Protein AF-A0A8J5JVK9-F1 (afdb_monomer_lite)

Radius of gyration: 29.45 Å; chains: 1; bounding box: 104×27×63 Å

Secondary structure (DSSP, 8-state):
-------------SS-TT-EEEEE-TTSEEEEEEEEETTEEEEEEEEHHHHTTHHHHHHHHHHHHHHHHHHHHHHHHHHHHHHHHTTS------PPPP-----

Foldseek 3Di:
DDDDPPDPPPPPDCDDQADWDWDADPPQWIWTWGDLDPPDIDTDIDGNVVCVPVVVVVVVVVVVSVVVVVVVCVVVVVVVVVVVVVVPPDDDDPDDDDDDDDD

pLDDT: mean 78.86, std 20.1, range [39.19, 98.0]

Structure (mmCIF, N/CA/C/O backbone):
data_AF-A0A8J5JVK9-F1
#
_entry.id   AF-A0A8J5JVK9-F1
#
loop_
_atom_site.group_PDB
_atom_site.id
_atom_site.type_symbol
_atom_site.label_atom_id
_atom_site.label_alt_id
_atom_site.label_comp_id
_atom_site.label_asym_id
_atom_site.label_entity_id
_atom_site.label_seq_id
_atom_site.pdbx_PDB_ins_code
_atom_site.Cartn_x
_atom_site.Cartn_y
_atom_site.Cartn_z
_atom_site.occupancy
_atom_site.B_iso_or_equiv
_atom_site.auth_seq_id
_atom_site.auth_comp_id
_atom_site.auth_asym_id
_atom_site.auth_atom_id
_atom_site.pdbx_PDB_model_num
ATOM 1 N N . MET A 1 1 ? 32.422 8.139 40.092 1.00 39.19 1 MET A N 1
ATOM 2 C CA . MET A 1 1 ? 32.386 7.292 38.885 1.00 39.19 1 MET A CA 1
ATOM 3 C C . MET A 1 1 ? 30.936 7.029 38.532 1.00 39.19 1 MET A C 1
ATOM 5 O O . MET A 1 1 ? 30.195 6.561 39.384 1.00 39.19 1 MET A O 1
ATOM 9 N N . LEU A 1 2 ? 30.549 7.394 37.313 1.00 47.12 2 LEU A N 1
ATOM 10 C CA . LEU A 1 2 ? 29.292 7.013 36.673 1.00 47.12 2 LEU A CA 1
ATOM 11 C C . LEU A 1 2 ? 29.330 5.525 36.296 1.00 47.12 2 LEU A C 1
ATOM 13 O O . LEU A 1 2 ? 30.335 5.080 35.748 1.00 47.12 2 LEU A O 1
ATOM 17 N N . SER A 1 3 ? 28.254 4.786 36.573 1.00 44.44 3 SER A N 1
ATOM 18 C CA . SER A 1 3 ? 27.719 3.650 35.789 1.00 44.44 3 SER A CA 1
ATOM 19 C C . SER A 1 3 ? 26.725 2.874 36.666 1.00 44.44 3 SER A C 1
ATOM 21 O O . SER A 1 3 ? 27.038 2.537 37.796 1.00 44.44 3 SER A O 1
ATOM 23 N N . ASN A 1 4 ? 25.494 2.554 36.288 1.00 42.12 4 ASN A N 1
ATOM 24 C CA . ASN A 1 4 ? 24.705 2.815 35.098 1.00 42.12 4 ASN A CA 1
ATOM 25 C C . ASN A 1 4 ? 23.246 2.831 35.573 1.00 42.12 4 ASN A C 1
ATOM 27 O O . ASN A 1 4 ? 22.738 1.805 36.025 1.00 42.12 4 ASN A O 1
ATOM 31 N N . PHE A 1 5 ? 22.566 3.971 35.451 1.00 49.88 5 PHE A N 1
ATOM 32 C CA . PHE A 1 5 ? 21.111 3.965 35.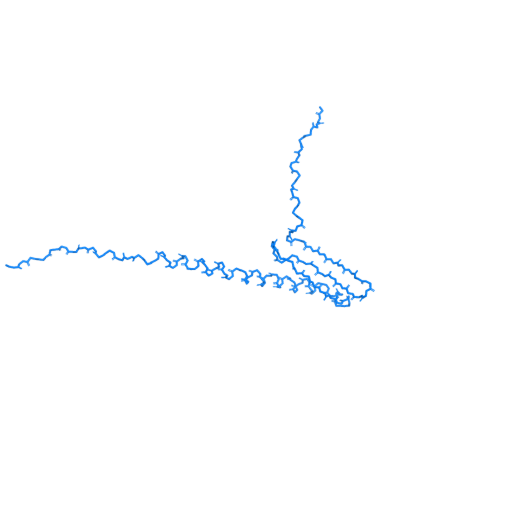354 1.00 49.88 5 PHE A CA 1
A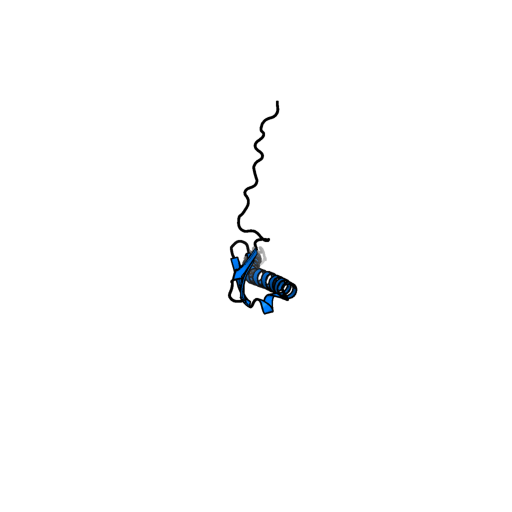TOM 33 C C . PHE A 1 5 ? 20.792 3.267 34.035 1.00 49.88 5 PHE A C 1
ATOM 35 O O . PHE A 1 5 ? 20.963 3.849 32.964 1.00 49.88 5 PHE A O 1
ATOM 42 N N . ARG A 1 6 ? 20.422 1.986 34.105 1.00 54.62 6 ARG A N 1
ATOM 43 C CA . ARG A 1 6 ? 19.879 1.268 32.957 1.00 54.62 6 ARG A CA 1
ATOM 44 C C . ARG A 1 6 ? 18.550 1.952 32.647 1.00 54.62 6 ARG A C 1
ATOM 46 O O . ARG A 1 6 ? 17.577 1.785 33.370 1.00 54.62 6 ARG A O 1
ATOM 53 N N . LYS A 1 7 ? 18.587 2.838 31.656 1.00 46.09 7 LYS A N 1
ATOM 54 C CA . LYS A 1 7 ? 17.418 3.443 31.027 1.00 46.09 7 LYS A CA 1
ATOM 55 C C . LYS A 1 7 ? 16.510 2.278 30.630 1.00 46.09 7 LYS A C 1
ATOM 57 O O . LYS A 1 7 ? 17.015 1.312 30.061 1.00 46.09 7 LYS A O 1
ATOM 62 N N . ASP A 1 8 ? 15.228 2.334 30.967 1.00 51.91 8 ASP A N 1
ATOM 63 C CA . ASP A 1 8 ? 14.243 1.423 30.391 1.00 51.91 8 ASP A CA 1
ATOM 64 C C . ASP A 1 8 ? 14.285 1.623 28.867 1.00 51.91 8 ASP A C 1
ATOM 66 O O . ASP A 1 8 ? 13.754 2.596 28.330 1.00 51.91 8 ASP A O 1
ATOM 70 N N . GLU A 1 9 ? 15.043 0.766 28.181 1.00 52.47 9 GLU A N 1
ATOM 71 C CA . GLU A 1 9 ? 15.151 0.712 26.726 1.00 52.47 9 GLU A CA 1
ATOM 72 C C . GLU A 1 9 ? 13.751 0.356 26.213 1.00 52.47 9 GLU A C 1
ATOM 74 O O . GLU A 1 9 ? 13.292 -0.778 26.359 1.00 52.47 9 GLU A O 1
ATOM 79 N N . GLY A 1 10 ? 13.033 1.367 25.717 1.00 59.34 10 GLY A N 1
ATOM 80 C CA . GLY A 1 10 ? 11.647 1.256 25.281 1.00 59.34 10 GLY A CA 1
ATOM 81 C C . GLY A 1 10 ? 11.452 0.055 24.363 1.00 59.34 10 GLY A C 1
ATOM 82 O O . GLY A 1 10 ? 12.151 -0.095 23.364 1.00 59.34 10 GLY A O 1
ATOM 83 N N . MET A 1 11 ? 10.507 -0.810 24.721 1.00 61.22 11 MET A N 1
ATOM 84 C CA . MET A 1 11 ? 10.171 -2.004 23.958 1.00 61.22 11 MET A CA 1
ATOM 85 C C . MET A 1 11 ? 9.809 -1.613 22.519 1.00 61.22 11 MET A C 1
ATOM 87 O O . MET A 1 11 ? 8.732 -1.075 22.269 1.00 61.22 11 MET A O 1
ATOM 91 N N . GLN A 1 12 ? 10.727 -1.857 21.580 1.00 70.12 12 GLN A N 1
ATOM 92 C CA . GLN A 1 12 ? 10.475 -1.674 20.155 1.00 70.12 12 GLN A CA 1
ATOM 93 C C . GLN A 1 12 ? 9.348 -2.626 19.757 1.00 70.12 12 GLN A C 1
ATOM 95 O O . GLN A 1 12 ? 9.486 -3.846 19.863 1.00 70.12 12 GLN A O 1
ATOM 100 N N . VAL A 1 13 ? 8.211 -2.070 19.346 1.00 82.56 13 VAL A N 1
ATOM 101 C CA . VAL A 1 13 ? 7.105 -2.866 18.818 1.00 82.56 13 VAL A CA 1
ATOM 102 C C . VAL A 1 13 ? 7.482 -3.242 17.381 1.00 82.56 13 VAL A C 1
ATOM 104 O O . VAL A 1 13 ? 7.675 -2.335 16.579 1.00 82.56 13 VAL A O 1
ATOM 107 N N . PRO A 1 14 ? 7.596 -4.536 17.021 1.00 87.50 14 PRO A N 1
ATOM 108 C CA . PRO A 1 14 ? 8.058 -4.939 15.686 1.00 87.50 14 PRO A CA 1
ATOM 109 C C . PRO A 1 14 ? 7.117 -4.544 14.540 1.00 87.50 14 PRO A C 1
ATOM 111 O O . PRO A 1 14 ? 7.498 -4.635 13.377 1.00 87.50 14 PRO A O 1
ATOM 114 N N . PHE A 1 15 ? 5.874 -4.185 14.871 1.00 94.38 15 PHE A N 1
ATOM 115 C CA . PHE A 1 15 ? 4.840 -3.782 13.932 1.00 94.38 15 PHE A CA 1
ATOM 116 C C . PHE A 1 15 ? 4.090 -2.565 14.477 1.00 94.38 15 PHE A C 1
ATOM 118 O O . PHE A 1 15 ? 3.453 -2.619 15.533 1.00 94.38 15 PHE A O 1
ATOM 125 N N . ASP A 1 16 ? 4.187 -1.467 13.747 1.00 94.50 16 ASP A N 1
ATOM 126 C CA . ASP A 1 16 ? 3.672 -0.150 14.085 1.00 94.50 16 ASP A CA 1
ATOM 127 C C . ASP A 1 16 ? 3.087 0.547 12.845 1.00 94.50 16 ASP A C 1
ATOM 129 O O . ASP A 1 16 ? 3.016 -0.014 11.752 1.00 94.50 16 ASP A O 1
ATOM 133 N N . LYS A 1 17 ? 2.654 1.798 13.011 1.00 93.62 17 LYS A N 1
ATOM 134 C CA . LYS A 1 17 ? 1.986 2.574 11.954 1.00 93.62 17 LYS A CA 1
ATOM 135 C C . LYS A 1 17 ? 2.899 2.934 10.775 1.00 93.62 17 LYS A C 1
ATOM 137 O O . LYS A 1 17 ? 2.396 3.364 9.740 1.00 93.62 17 LYS A O 1
ATOM 142 N N . GLU A 1 18 ? 4.212 2.807 10.940 1.00 94.25 18 GLU A N 1
ATOM 143 C CA . GLU A 1 18 ? 5.214 3.125 9.916 1.00 94.25 18 GLU A CA 1
ATOM 144 C C . GLU A 1 18 ? 5.765 1.857 9.245 1.00 94.25 18 GLU A C 1
ATOM 146 O O . GLU A 1 18 ? 6.503 1.928 8.258 1.00 94.25 18 GLU A O 1
ATOM 151 N N . SER A 1 19 ? 5.354 0.684 9.734 1.00 96.12 19 SER A N 1
ATOM 152 C CA . SER A 1 19 ? 5.809 -0.609 9.248 1.00 96.12 19 SER A CA 1
ATOM 153 C C . SER A 1 19 ? 5.485 -0.803 7.769 1.00 96.12 19 SER A C 1
ATOM 155 O O . SER A 1 19 ? 4.329 -0.792 7.327 1.00 96.12 19 SER A O 1
ATOM 157 N N . SER A 1 20 ? 6.547 -0.993 6.990 1.00 96.56 20 SER A N 1
ATOM 158 C CA . SER A 1 20 ? 6.495 -1.178 5.547 1.00 96.56 20 SER A CA 1
ATOM 159 C C . SER A 1 20 ? 7.672 -2.019 5.056 1.00 96.56 20 SER A C 1
ATOM 161 O O . SER A 1 20 ? 8.707 -2.113 5.715 1.00 96.56 20 SER A O 1
ATOM 163 N N . SER A 1 21 ? 7.517 -2.665 3.901 1.00 96.94 21 SER A N 1
ATOM 164 C CA . SER A 1 21 ? 8.614 -3.374 3.240 1.00 96.94 21 SER A CA 1
ATOM 165 C C . SER A 1 21 ? 8.420 -3.392 1.731 1.00 96.94 21 SER A C 1
ATOM 167 O O . SER A 1 21 ? 7.293 -3.452 1.241 1.00 96.94 21 SER A O 1
ATOM 169 N N . ILE A 1 22 ? 9.527 -3.353 0.994 1.00 96.62 22 ILE A N 1
ATOM 170 C CA . ILE A 1 22 ? 9.550 -3.473 -0.462 1.00 96.62 22 ILE A CA 1
ATOM 171 C C . ILE A 1 22 ? 10.578 -4.542 -0.803 1.00 96.62 22 ILE A C 1
ATOM 173 O O . ILE A 1 22 ? 11.767 -4.372 -0.536 1.00 96.62 22 ILE A O 1
ATOM 177 N N . ILE A 1 23 ? 10.125 -5.640 -1.400 1.00 97.62 23 ILE A N 1
ATOM 178 C CA . ILE A 1 23 ? 10.987 -6.751 -1.804 1.00 97.62 23 ILE A CA 1
ATOM 179 C C . ILE A 1 23 ? 10.903 -6.881 -3.319 1.00 97.62 23 ILE A C 1
ATOM 181 O O . ILE A 1 23 ? 9.848 -7.206 -3.863 1.00 97.62 23 ILE A O 1
ATOM 185 N N . LYS A 1 24 ? 12.022 -6.631 -4.000 1.00 96.69 24 LYS A N 1
ATOM 186 C CA . LYS A 1 24 ? 12.150 -6.818 -5.447 1.00 96.69 24 LYS A CA 1
ATOM 187 C C . LYS A 1 24 ? 12.699 -8.210 -5.748 1.00 96.69 24 LYS A C 1
ATOM 189 O O . LYS A 1 24 ? 13.753 -8.583 -5.236 1.00 96.69 24 LYS A O 1
ATOM 194 N N . LEU A 1 25 ? 11.992 -8.965 -6.580 1.00 97.00 25 LEU A N 1
ATOM 195 C CA . LEU A 1 25 ? 12.421 -10.272 -7.071 1.00 97.00 25 LEU A CA 1
ATOM 196 C C . LEU A 1 25 ? 13.102 -10.132 -8.439 1.00 97.00 25 LEU A C 1
ATOM 198 O O . LEU A 1 25 ? 12.862 -9.180 -9.177 1.00 97.00 25 LEU A O 1
ATOM 202 N N . ASN A 1 26 ? 13.911 -11.118 -8.824 1.00 96.38 26 ASN A N 1
ATOM 203 C CA . ASN A 1 26 ? 14.677 -11.119 -10.080 1.00 96.38 26 ASN A CA 1
ATOM 204 C C . ASN A 1 26 ? 13.842 -11.387 -11.353 1.00 96.38 26 ASN A C 1
ATOM 206 O O . ASN A 1 26 ? 14.402 -11.667 -12.410 1.00 96.38 26 ASN A O 1
ATOM 210 N N . ASN A 1 27 ? 12.514 -11.331 -11.259 1.00 95.75 27 ASN A N 1
ATOM 211 C CA . ASN A 1 27 ? 11.570 -11.602 -12.343 1.00 95.75 27 ASN A CA 1
ATOM 212 C C . ASN A 1 27 ? 10.584 -10.437 -12.562 1.00 95.75 27 ASN A C 1
ATOM 214 O O . ASN A 1 27 ? 9.438 -10.662 -12.955 1.00 95.75 27 ASN A O 1
ATOM 218 N N . ALA A 1 28 ? 11.019 -9.205 -12.269 1.00 95.75 28 ALA A N 1
ATOM 219 C CA . ALA A 1 28 ? 10.215 -7.983 -12.367 1.00 95.75 28 ALA A CA 1
ATOM 220 C C . ALA A 1 28 ? 8.936 -8.001 -11.501 1.00 95.75 28 ALA A C 1
ATOM 222 O O . ALA A 1 28 ? 7.932 -7.376 -11.848 1.00 95.75 28 ALA A O 1
ATOM 223 N N . THR A 1 29 ? 8.962 -8.728 -10.378 1.00 97.00 29 THR A N 1
ATOM 224 C CA . THR A 1 29 ? 7.887 -8.745 -9.375 1.00 97.00 29 THR A CA 1
ATOM 225 C C . THR A 1 29 ? 8.326 -7.999 -8.123 1.00 97.00 29 THR A C 1
ATOM 227 O O . THR A 1 29 ? 9.443 -8.182 -7.639 1.00 97.00 29 THR A O 1
ATOM 230 N N . ILE A 1 30 ? 7.424 -7.196 -7.567 1.00 97.19 30 ILE A N 1
ATOM 231 C CA . ILE A 1 30 ? 7.620 -6.453 -6.326 1.00 97.19 30 ILE A CA 1
ATOM 232 C C . ILE A 1 30 ? 6.559 -6.875 -5.317 1.00 97.19 30 ILE A C 1
ATOM 234 O O . ILE A 1 30 ? 5.365 -6.840 -5.611 1.00 97.19 30 ILE A O 1
ATOM 238 N N . LEU A 1 31 ? 7.003 -7.247 -4.118 1.00 98.00 31 LEU A N 1
ATOM 239 C CA . LEU A 1 31 ? 6.145 -7.420 -2.952 1.00 98.00 31 LEU A CA 1
ATOM 240 C C . LEU A 1 31 ? 6.191 -6.129 -2.136 1.00 98.00 31 LEU A C 1
ATOM 242 O O . LEU A 1 31 ? 7.258 -5.724 -1.677 1.00 98.00 31 LEU A O 1
ATOM 246 N N . TYR A 1 32 ? 5.043 -5.482 -1.976 1.00 97.38 32 TYR A N 1
ATOM 247 C CA . TYR A 1 32 ? 4.907 -4.210 -1.272 1.00 97.38 32 TYR A CA 1
ATOM 248 C C . TYR A 1 32 ? 4.016 -4.396 -0.045 1.00 97.38 32 TYR A C 1
ATOM 250 O O . TYR A 1 32 ? 2.827 -4.683 -0.176 1.00 97.38 32 TYR A O 1
ATOM 258 N N . LEU A 1 33 ? 4.601 -4.260 1.143 1.00 97.88 33 LEU A N 1
ATOM 259 C CA . LEU A 1 33 ? 3.939 -4.428 2.431 1.00 97.88 33 LEU A CA 1
ATOM 260 C C . LEU A 1 33 ? 3.726 -3.073 3.104 1.00 97.88 33 LEU A C 1
ATOM 262 O O . LEU A 1 33 ? 4.656 -2.267 3.177 1.00 97.88 33 LEU A O 1
ATOM 266 N N . ARG A 1 34 ? 2.528 -2.850 3.653 1.00 97.50 34 ARG A N 1
ATOM 267 C CA . ARG A 1 34 ? 2.200 -1.678 4.479 1.00 97.50 34 ARG A CA 1
ATOM 268 C C . ARG A 1 34 ? 1.252 -2.031 5.623 1.00 97.50 34 ARG A C 1
ATOM 270 O O . ARG A 1 34 ? 0.304 -2.791 5.427 1.00 97.50 34 ARG A O 1
ATOM 277 N N . GLU A 1 35 ? 1.463 -1.436 6.795 1.00 97.12 35 GLU A N 1
ATOM 278 C CA . GLU A 1 35 ? 0.501 -1.485 7.904 1.00 97.12 35 GLU A CA 1
ATOM 279 C C . GLU A 1 35 ? -0.805 -0.755 7.564 1.00 97.12 35 GLU A C 1
ATOM 281 O O . GLU A 1 35 ? -0.792 0.389 7.115 1.00 97.12 35 GLU A O 1
ATOM 286 N N . VAL A 1 36 ? -1.944 -1.410 7.805 1.00 95.62 36 VAL A N 1
ATOM 287 C CA . VAL A 1 36 ? -3.289 -0.821 7.649 1.00 95.62 36 VAL A CA 1
ATOM 288 C C . VAL A 1 36 ? -3.937 -0.552 9.013 1.00 95.62 36 VAL A C 1
ATOM 290 O O . VAL A 1 36 ? -4.686 0.414 9.179 1.00 95.62 36 VAL A O 1
ATOM 293 N N . GLY A 1 37 ? -3.627 -1.390 10.001 1.00 91.88 37 GLY A N 1
ATOM 294 C CA . GLY A 1 37 ? -4.015 -1.222 11.397 1.00 91.88 37 GLY A CA 1
ATOM 295 C C . GLY A 1 37 ? -3.198 -2.148 12.297 1.00 91.88 37 GLY A C 1
ATOM 296 O O . GLY A 1 37 ? -2.465 -2.998 11.803 1.00 91.88 37 GLY A O 1
ATOM 297 N N . ARG A 1 38 ? -3.400 -2.069 13.620 1.00 90.44 38 ARG A N 1
ATOM 298 C CA . ARG A 1 38 ? -2.593 -2.776 14.643 1.00 90.44 38 ARG A CA 1
ATOM 299 C C . ARG A 1 38 ? -2.386 -4.280 14.401 1.00 90.44 38 ARG A C 1
ATOM 301 O O . ARG A 1 38 ? -1.391 -4.832 14.859 1.00 90.44 38 ARG A O 1
ATOM 308 N N . TYR A 1 39 ? -3.327 -4.939 13.729 1.00 91.50 39 TYR A N 1
ATOM 309 C CA . TYR A 1 39 ? -3.312 -6.385 13.489 1.00 91.50 39 TYR A CA 1
ATOM 310 C C . TYR A 1 39 ? -3.388 -6.760 12.003 1.00 91.50 39 TYR A C 1
ATOM 312 O O . TYR A 1 39 ? -3.524 -7.939 11.686 1.00 91.50 39 TYR A O 1
ATOM 320 N N . LEU A 1 40 ? -3.348 -5.780 11.093 1.00 94.81 40 LEU A N 1
ATOM 321 C CA . LEU A 1 40 ? -3.572 -5.998 9.666 1.00 94.81 40 LEU A CA 1
ATOM 322 C C . LEU A 1 40 ? -2.503 -5.298 8.827 1.00 94.81 40 LEU A C 1
ATOM 324 O O . LEU A 1 40 ? -2.286 -4.092 8.951 1.00 94.81 40 LEU A O 1
ATOM 328 N N . ALA A 1 41 ? -1.901 -6.053 7.914 1.00 97.00 41 ALA A N 1
ATOM 329 C CA . ALA A 1 41 ? -1.004 -5.544 6.888 1.00 97.00 41 ALA A CA 1
ATOM 330 C C . ALA A 1 41 ? -1.579 -5.837 5.498 1.00 97.00 41 ALA A C 1
ATOM 332 O O . ALA A 1 41 ? -2.161 -6.896 5.262 1.00 97.00 41 ALA A O 1
ATOM 333 N N . LEU A 1 42 ? -1.389 -4.900 4.576 1.00 97.06 42 LEU A N 1
ATOM 334 C CA . LEU A 1 42 ? -1.613 -5.099 3.151 1.00 97.06 42 LEU A CA 1
ATOM 335 C C . LEU A 1 42 ? -0.318 -5.611 2.523 1.00 97.06 42 LEU A C 1
ATOM 337 O O . LEU A 1 42 ? 0.741 -5.035 2.768 1.00 97.06 42 LEU A O 1
ATOM 341 N N . VAL A 1 43 ? -0.409 -6.649 1.692 1.00 97.25 43 VAL A N 1
ATOM 342 C CA . VAL A 1 43 ? 0.700 -7.129 0.857 1.00 97.25 43 VAL A CA 1
ATOM 343 C C . VAL A 1 43 ? 0.248 -7.120 -0.598 1.00 97.25 43 VAL A C 1
ATOM 345 O O . VAL A 1 43 ? -0.642 -7.876 -0.983 1.00 97.25 43 VAL A O 1
ATOM 348 N N . CYS A 1 44 ? 0.856 -6.257 -1.405 1.00 96.25 44 CYS A N 1
ATOM 349 C CA . CYS A 1 44 ? 0.595 -6.139 -2.835 1.00 96.25 44 CYS A CA 1
ATOM 350 C C . CYS A 1 44 ? 1.660 -6.891 -3.637 1.00 96.25 44 CYS A C 1
ATOM 352 O O . CYS A 1 44 ? 2.846 -6.816 -3.317 1.00 96.25 44 CYS A O 1
ATOM 354 N N . ILE A 1 45 ? 1.238 -7.551 -4.716 1.00 96.62 45 ILE A N 1
ATOM 355 C CA . ILE A 1 45 ? 2.125 -8.117 -5.736 1.00 96.62 45 ILE A CA 1
ATOM 356 C C . ILE A 1 45 ? 2.005 -7.232 -6.971 1.00 96.62 45 ILE A C 1
ATOM 358 O O . ILE A 1 45 ? 0.935 -7.136 -7.569 1.00 96.62 45 ILE A O 1
ATOM 362 N N . LEU A 1 46 ? 3.094 -6.565 -7.328 1.00 95.69 46 LEU A N 1
ATOM 363 C CA . LEU A 1 46 ? 3.137 -5.571 -8.393 1.00 95.69 46 LEU A CA 1
ATOM 364 C C . LEU A 1 46 ? 4.179 -5.974 -9.435 1.00 95.69 46 LEU A C 1
ATOM 366 O O . LEU A 1 46 ? 5.150 -6.662 -9.116 1.00 95.69 46 LEU A O 1
ATOM 370 N N . ARG A 1 47 ? 3.994 -5.534 -10.679 1.00 95.75 47 ARG A N 1
ATOM 371 C CA . ARG A 1 47 ? 5.069 -5.559 -11.674 1.00 95.75 47 ARG A CA 1
ATOM 372 C C . ARG A 1 47 ? 5.986 -4.358 -11.459 1.00 95.75 47 ARG A C 1
ATOM 374 O O . ARG A 1 47 ? 5.528 -3.297 -11.033 1.00 95.75 47 ARG A O 1
ATOM 381 N N . GLU A 1 48 ? 7.276 -4.538 -11.713 1.00 93.62 48 GLU A N 1
ATOM 382 C CA . GLU A 1 48 ? 8.290 -3.511 -11.453 1.00 93.62 48 GLU A CA 1
ATOM 383 C C . GLU A 1 48 ? 8.050 -2.211 -12.238 1.00 93.62 48 GLU A C 1
ATOM 385 O O . GLU A 1 48 ? 8.135 -1.135 -11.658 1.00 93.62 48 GLU A O 1
ATOM 390 N N . ASP A 1 49 ? 7.631 -2.304 -13.499 1.00 92.00 49 ASP A N 1
ATOM 391 C CA . ASP A 1 49 ? 7.292 -1.167 -14.369 1.00 92.00 49 ASP A CA 1
ATOM 392 C C . ASP A 1 49 ? 6.088 -0.350 -13.867 1.00 92.00 49 ASP A C 1
ATOM 394 O O . ASP A 1 49 ? 5.973 0.851 -14.110 1.00 92.00 49 ASP A O 1
ATOM 398 N N . ASN A 1 50 ? 5.167 -0.972 -13.128 1.00 86.94 50 ASN A N 1
ATOM 399 C CA . ASN A 1 50 ? 4.067 -0.247 -12.491 1.00 86.94 50 ASN A CA 1
ATOM 400 C C . ASN A 1 50 ? 4.511 0.473 -11.212 1.00 86.94 50 ASN A C 1
ATOM 402 O O . ASN A 1 50 ? 3.870 1.442 -10.799 1.00 86.94 50 ASN A O 1
ATOM 406 N N . PHE A 1 51 ? 5.613 0.034 -10.605 1.00 87.94 51 PHE A N 1
ATOM 407 C CA . PHE A 1 51 ? 6.159 0.630 -9.392 1.00 87.94 51 PHE A CA 1
ATOM 408 C C . PHE A 1 51 ? 6.974 1.904 -9.652 1.00 87.94 51 PHE A C 1
ATOM 410 O O . PHE A 1 51 ? 7.204 2.671 -8.720 1.00 87.94 51 PHE A O 1
ATOM 417 N N . ASP A 1 52 ? 7.305 2.212 -10.911 1.00 84.31 52 ASP A N 1
ATOM 418 C CA . ASP A 1 52 ? 7.914 3.492 -11.316 1.00 84.31 52 ASP A CA 1
ATOM 419 C C . ASP A 1 52 ? 7.064 4.710 -10.904 1.00 84.31 52 ASP A C 1
ATOM 421 O O . ASP A 1 52 ? 7.559 5.829 -10.773 1.00 84.31 52 ASP A O 1
ATOM 425 N N . ARG A 1 53 ? 5.766 4.497 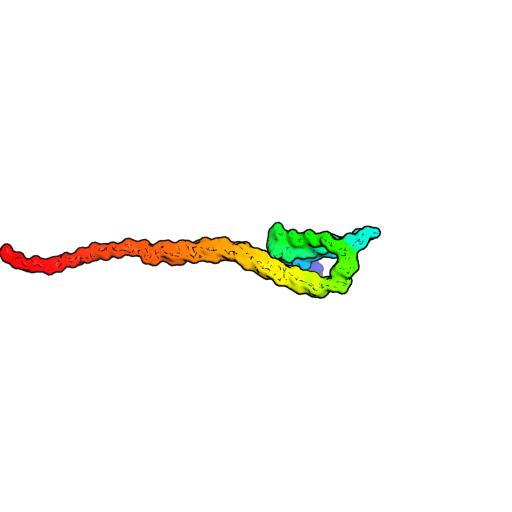-10.646 1.00 89.88 53 ARG A N 1
ATOM 426 C CA . ARG A 1 53 ? 4.820 5.501 -10.137 1.00 89.88 53 ARG A CA 1
ATOM 427 C C . ARG A 1 53 ? 4.542 5.338 -8.642 1.00 89.88 53 ARG A C 1
ATOM 429 O O . ARG A 1 53 ? 3.407 5.538 -8.208 1.00 89.88 53 ARG A O 1
ATOM 436 N N . GLN A 1 54 ? 5.560 4.995 -7.852 1.00 90.88 54 GLN A N 1
ATOM 437 C CA . GLN A 1 54 ? 5.427 4.717 -6.417 1.00 90.88 54 GLN A CA 1
ATOM 438 C C . GLN A 1 54 ? 4.613 5.784 -5.663 1.00 90.88 54 GLN A C 1
ATOM 440 O O . GLN A 1 54 ? 3.736 5.432 -4.882 1.00 90.88 54 GLN A O 1
ATOM 445 N N . GLY A 1 55 ? 4.811 7.075 -5.952 1.00 94.25 55 GLY A N 1
ATOM 446 C CA . GLY A 1 55 ? 4.071 8.151 -5.278 1.00 94.25 55 GLY A CA 1
ATOM 447 C C . GLY A 1 55 ? 2.545 8.072 -5.445 1.00 94.25 55 GLY A C 1
ATOM 448 O O . GLY A 1 55 ? 1.809 8.366 -4.506 1.00 94.25 55 GLY A O 1
ATOM 449 N N . LEU A 1 56 ? 2.051 7.618 -6.604 1.00 95.62 56 LEU A N 1
ATOM 450 C CA . LEU A 1 56 ? 0.613 7.402 -6.815 1.00 95.62 56 LEU A CA 1
ATOM 451 C C . LEU A 1 56 ? 0.112 6.169 -6.059 1.00 95.62 56 LEU A C 1
ATOM 453 O O . LEU A 1 56 ? -1.003 6.173 -5.544 1.00 95.62 56 LEU A O 1
ATOM 457 N N . ILE A 1 57 ? 0.936 5.123 -5.973 1.00 94.88 57 ILE A N 1
ATOM 458 C CA . ILE A 1 57 ? 0.624 3.912 -5.207 1.00 94.88 57 ILE A CA 1
ATOM 459 C C . ILE A 1 57 ? 0.532 4.251 -3.716 1.00 94.88 57 ILE A C 1
ATOM 461 O O . ILE A 1 57 ? -0.431 3.856 -3.066 1.00 94.88 57 ILE A O 1
ATOM 465 N N . ASP A 1 58 ? 1.478 5.034 -3.196 1.00 94.69 58 ASP A N 1
ATOM 466 C CA . ASP A 1 58 ? 1.495 5.486 -1.804 1.00 94.69 58 ASP A CA 1
ATOM 467 C C . ASP A 1 58 ? 0.282 6.376 -1.476 1.00 94.69 58 ASP A C 1
ATOM 469 O O . ASP A 1 58 ? -0.337 6.217 -0.422 1.00 94.69 58 ASP A O 1
ATOM 473 N N . TYR A 1 59 ? -0.109 7.273 -2.389 1.00 97.12 59 TYR A N 1
ATOM 474 C CA . TYR A 1 59 ? -1.326 8.076 -2.239 1.00 97.12 59 TYR A CA 1
ATOM 475 C C . TYR A 1 59 ? -2.588 7.203 -2.211 1.00 97.12 59 TYR A C 1
ATOM 477 O O . TYR A 1 59 ? -3.404 7.313 -1.295 1.00 97.12 59 TYR A O 1
ATOM 485 N N . ASN A 1 60 ? -2.725 6.287 -3.174 1.00 96.12 60 ASN A N 1
ATOM 486 C CA . ASN A 1 60 ? -3.858 5.364 -3.222 1.00 96.12 60 ASN A CA 1
ATOM 487 C C . ASN A 1 60 ? -3.911 4.475 -1.973 1.00 96.12 60 ASN A C 1
ATOM 489 O O . ASN A 1 60 ? -4.993 4.207 -1.451 1.00 96.12 60 ASN A O 1
ATOM 493 N N . PHE A 1 61 ? -2.751 4.055 -1.463 1.00 96.56 61 PHE A N 1
ATOM 494 C CA . PHE A 1 61 ? -2.648 3.315 -0.213 1.00 96.56 61 PHE A CA 1
ATOM 495 C C . PHE A 1 61 ? -3.179 4.123 0.977 1.00 96.56 61 PHE A C 1
ATOM 497 O O . PHE A 1 61 ? -3.909 3.574 1.800 1.00 96.56 61 PHE A O 1
ATOM 504 N N . LEU A 1 62 ? -2.871 5.420 1.063 1.00 96.38 62 LEU A N 1
ATOM 505 C CA . LEU A 1 62 ? -3.400 6.283 2.122 1.00 96.38 62 LEU A CA 1
ATOM 506 C C . LEU A 1 62 ? -4.932 6.367 2.068 1.00 96.38 62 LEU A C 1
ATOM 508 O O . LEU A 1 62 ? -5.590 6.175 3.090 1.00 96.38 62 LEU A O 1
ATOM 512 N N . CYS A 1 63 ? -5.502 6.593 0.880 1.00 97.88 63 CYS A N 1
ATOM 513 C CA . CYS A 1 63 ? -6.954 6.590 0.688 1.00 97.88 63 CYS A CA 1
ATOM 514 C C . CYS A 1 63 ? -7.576 5.252 1.115 1.00 97.88 63 CYS A C 1
ATOM 516 O O . CYS A 1 63 ? -8.568 5.233 1.842 1.00 97.88 63 CYS A O 1
ATOM 518 N N . PHE A 1 64 ? -6.962 4.136 0.712 1.00 96.88 64 PHE A N 1
ATOM 519 C CA . PHE A 1 64 ? -7.398 2.793 1.088 1.00 96.88 64 PHE A CA 1
ATOM 520 C C . PHE A 1 64 ? -7.342 2.564 2.604 1.00 96.88 64 PHE A C 1
ATOM 522 O O . PHE A 1 64 ? -8.308 2.078 3.189 1.00 96.88 64 PHE A O 1
ATOM 529 N N . ARG A 1 65 ? -6.236 2.941 3.257 1.00 95.94 65 ARG A N 1
ATOM 530 C CA . ARG A 1 65 ? -6.055 2.794 4.706 1.00 95.94 65 ARG A CA 1
ATOM 531 C C . ARG A 1 65 ? -7.131 3.549 5.480 1.00 95.94 65 ARG A C 1
ATOM 533 O O . ARG A 1 65 ? -7.709 2.981 6.402 1.00 95.94 65 ARG A O 1
ATOM 540 N N . ASN A 1 66 ? -7.426 4.783 5.077 1.00 95.38 66 ASN A N 1
ATOM 541 C CA . ASN A 1 66 ? -8.465 5.593 5.711 1.00 95.38 66 ASN A CA 1
ATOM 542 C C . ASN A 1 66 ? -9.853 4.959 5.533 1.00 95.38 66 ASN A C 1
ATOM 544 O O . ASN A 1 66 ? -10.570 4.778 6.512 1.00 95.38 66 ASN A O 1
ATOM 548 N N . ALA A 1 67 ? -10.192 4.524 4.316 1.00 95.69 67 ALA A N 1
ATOM 549 C CA . ALA A 1 67 ? -11.478 3.880 4.043 1.00 95.69 67 ALA A CA 1
ATOM 550 C C . ALA A 1 67 ? -11.672 2.583 4.852 1.00 95.69 67 ALA A C 1
ATOM 552 O O . ALA A 1 67 ? -12.751 2.326 5.379 1.00 95.69 67 ALA A O 1
ATOM 553 N N . ILE A 1 68 ? -10.624 1.765 4.993 1.00 93.94 68 ILE A N 1
ATOM 554 C CA . ILE A 1 68 ? -10.685 0.541 5.803 1.00 93.94 68 ILE A CA 1
ATOM 555 C C . ILE A 1 68 ? -10.880 0.854 7.292 1.00 93.94 68 ILE A C 1
ATOM 557 O O . ILE A 1 68 ? -11.640 0.155 7.962 1.00 93.94 68 ILE A O 1
ATOM 561 N N . GLN A 1 69 ? -10.230 1.899 7.810 1.00 91.88 69 GLN A N 1
ATOM 562 C CA . GLN A 1 69 ? -10.426 2.336 9.196 1.00 91.88 69 GLN A CA 1
ATOM 563 C C . GLN A 1 69 ? -11.875 2.771 9.441 1.00 91.88 69 GLN A C 1
ATOM 565 O O . GLN A 1 69 ? -12.496 2.289 10.387 1.00 91.88 69 GLN A O 1
ATOM 570 N N . GLU A 1 70 ? -12.453 3.563 8.534 1.00 92.50 70 GLU A N 1
ATOM 571 C CA . GLU A 1 70 ? -13.865 3.960 8.609 1.00 92.50 70 GLU A CA 1
ATOM 572 C C . GLU A 1 70 ? -14.805 2.747 8.629 1.00 92.50 70 GLU A C 1
ATOM 574 O O . GLU A 1 70 ? -15.727 2.695 9.443 1.00 92.50 70 GLU A O 1
ATOM 579 N N . VAL A 1 71 ? -14.552 1.732 7.792 1.00 91.19 71 VAL A N 1
ATOM 580 C CA . VAL A 1 71 ? -15.346 0.490 7.765 1.00 91.19 71 VAL A CA 1
ATOM 581 C C . VAL A 1 71 ? -15.306 -0.241 9.110 1.00 91.19 71 VAL A C 1
ATOM 583 O O . VAL A 1 71 ? -16.336 -0.759 9.553 1.00 91.19 71 VAL A O 1
ATOM 586 N N . PHE A 1 72 ? -14.155 -0.277 9.785 1.00 88.75 72 PHE A N 1
ATOM 587 C CA . PHE A 1 72 ? -14.057 -0.884 11.115 1.00 88.75 72 PHE A CA 1
ATOM 588 C C . PHE A 1 72 ? -14.780 -0.066 12.194 1.00 88.75 72 PHE A C 1
ATOM 590 O O . PHE A 1 72 ? -15.380 -0.652 13.101 1.00 88.75 72 PHE A O 1
ATOM 597 N N . ASP A 1 73 ? -14.811 1.259 12.062 1.00 87.44 73 ASP A N 1
ATOM 598 C CA . ASP A 1 73 ? -15.474 2.149 13.016 1.00 87.44 73 ASP A CA 1
ATOM 599 C C . ASP A 1 73 ? -17.011 2.105 12.927 1.00 87.44 73 ASP A C 1
ATOM 601 O O . ASP A 1 73 ? -17.687 2.355 13.930 1.00 87.44 73 ASP A O 1
ATOM 605 N N . VAL A 1 74 ? -17.596 1.707 11.785 1.00 84.69 74 VAL A N 1
ATOM 606 C CA . VAL A 1 74 ? -19.064 1.584 11.617 1.00 84.69 74 VAL A CA 1
ATOM 607 C C . VAL A 1 74 ? -19.698 0.733 12.722 1.00 84.69 74 VAL A C 1
ATOM 609 O O . VAL A 1 74 ? -20.733 1.107 13.279 1.00 84.69 74 VAL A O 1
ATOM 612 N N . ARG A 1 75 ? -19.077 -0.398 13.081 1.00 72.38 75 ARG A N 1
ATOM 613 C CA . ARG A 1 75 ? -19.612 -1.297 14.116 1.00 72.38 75 ARG A CA 1
ATOM 614 C C . ARG A 1 75 ? -19.551 -0.664 15.505 1.00 72.38 75 ARG A C 1
ATOM 616 O O . ARG A 1 75 ? -20.490 -0.815 16.283 1.00 72.38 75 ARG A O 1
ATOM 623 N N . THR A 1 76 ? -18.476 0.058 15.804 1.00 72.88 76 THR A N 1
ATOM 624 C CA . THR A 1 76 ? -18.305 0.772 17.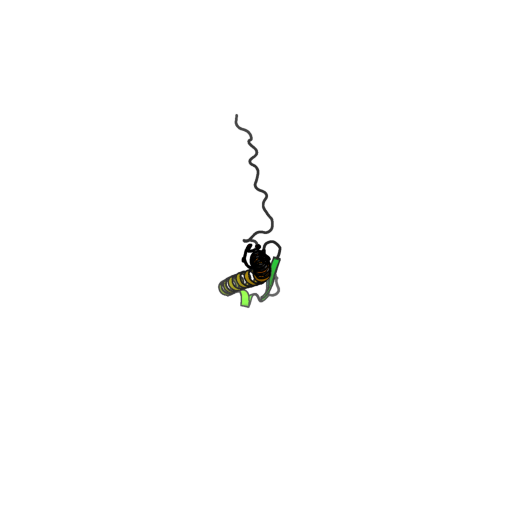076 1.00 72.88 76 THR A CA 1
ATOM 625 C C . THR A 1 76 ? -19.361 1.865 17.224 1.00 72.88 76 THR A C 1
ATOM 627 O O . THR A 1 76 ? -20.038 1.938 18.250 1.00 72.88 76 THR A O 1
ATOM 630 N N . ASN A 1 77 ? -19.582 2.642 16.162 1.00 75.19 77 ASN A N 1
ATOM 631 C CA . ASN A 1 77 ? -20.558 3.730 16.147 1.00 75.19 77 ASN A CA 1
ATOM 632 C C . ASN A 1 77 ? -22.001 3.218 16.294 1.00 75.19 77 ASN A C 1
ATOM 634 O O . ASN A 1 77 ? -22.786 3.789 17.051 1.00 75.19 77 ASN A O 1
ATOM 638 N N . GLN A 1 78 ? -22.351 2.102 15.643 1.00 73.88 78 GLN A N 1
ATOM 639 C CA . GLN A 1 78 ? -23.670 1.473 15.807 1.00 73.88 78 GLN A CA 1
ATOM 640 C C . GLN A 1 78 ? -23.919 0.988 17.242 1.00 73.88 78 GLN A C 1
ATOM 642 O O . GLN A 1 78 ? -25.014 1.182 17.771 1.00 73.88 78 GLN A O 1
ATOM 647 N N . LEU A 1 79 ? -22.915 0.392 17.893 1.00 68.12 79 LEU A N 1
ATOM 648 C CA . LEU A 1 79 ? -23.034 -0.056 19.285 1.00 68.12 79 LEU A CA 1
ATOM 649 C C . LEU A 1 79 ? -23.180 1.120 20.260 1.00 68.12 79 LEU A C 1
ATOM 651 O O . LEU A 1 79 ? -23.907 1.010 21.245 1.00 68.12 79 LEU A O 1
ATOM 655 N N . GLN A 1 80 ? -22.529 2.251 19.984 1.00 73.44 80 GLN A N 1
ATOM 656 C CA . GLN A 1 80 ? -22.617 3.444 20.824 1.00 73.44 80 GLN A CA 1
ATOM 657 C C . GLN A 1 80 ? -23.991 4.127 20.710 1.00 73.44 80 GLN A C 1
ATOM 659 O O . GLN A 1 80 ? -24.580 4.507 21.723 1.00 73.44 80 GLN A O 1
ATOM 664 N N . LEU A 1 81 ? -24.556 4.195 19.498 1.00 69.19 81 LEU A N 1
ATOM 665 C CA . LEU A 1 81 ? -25.912 4.706 19.256 1.00 69.19 81 LEU A CA 1
ATOM 666 C C . LEU A 1 81 ? -26.993 3.873 19.967 1.00 69.19 81 LEU A C 1
ATOM 668 O O . LEU A 1 81 ? -27.930 4.447 20.516 1.00 69.19 81 LEU A O 1
ATOM 672 N N . GLN A 1 82 ? -26.842 2.545 20.035 1.00 65.19 82 GLN A N 1
ATOM 673 C CA . GLN A 1 82 ? -27.778 1.675 20.765 1.00 65.19 82 GLN A CA 1
ATOM 674 C C . GLN A 1 82 ? -27.747 1.896 22.290 1.00 65.19 82 GLN A C 1
ATOM 676 O O . GLN A 1 82 ? -28.771 1.757 2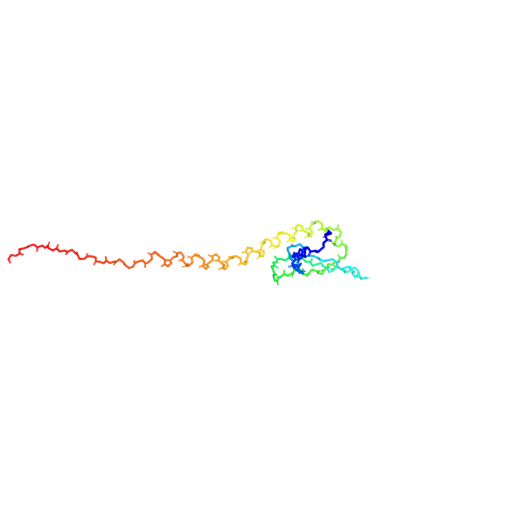2.961 1.00 65.19 82 GLN A O 1
ATOM 681 N N . GLN A 1 83 ? -26.595 2.273 22.854 1.00 61.16 83 GLN A N 1
ATOM 682 C CA . GLN A 1 83 ? -26.470 2.563 24.288 1.00 61.16 83 GLN A CA 1
ATOM 683 C C . GLN A 1 83 ? -27.120 3.903 24.665 1.00 61.16 83 GLN A C 1
ATOM 685 O O . GLN A 1 83 ? -27.716 4.007 25.735 1.00 61.16 83 GLN A O 1
ATOM 690 N N . LEU A 1 84 ? -27.078 4.900 23.774 1.00 61.19 84 LEU A N 1
ATOM 691 C CA . LEU A 1 84 ? -27.744 6.197 23.959 1.00 61.19 84 LEU A CA 1
ATOM 692 C C . LEU A 1 84 ? -29.277 6.102 23.890 1.00 61.19 84 LEU A C 1
ATOM 694 O O . LEU A 1 84 ? -29.963 6.841 24.592 1.00 61.19 84 LEU A O 1
ATOM 698 N N . THR A 1 85 ? -29.835 5.179 23.103 1.00 58.94 85 THR A N 1
ATOM 699 C CA . THR A 1 85 ? -31.296 4.995 23.007 1.00 58.94 85 THR A CA 1
ATOM 700 C C . THR A 1 85 ? -31.916 4.271 24.205 1.00 58.94 85 THR A C 1
ATOM 702 O O . THR A 1 85 ? -33.092 4.477 24.490 1.00 58.94 85 THR A O 1
ATOM 705 N N . ASN A 1 86 ? -31.148 3.473 24.955 1.00 55.16 86 ASN A N 1
ATOM 706 C CA . ASN A 1 86 ? -31.674 2.723 26.107 1.00 55.16 86 ASN A CA 1
ATOM 707 C C . ASN A 1 86 ? -31.878 3.568 27.377 1.00 55.16 86 ASN A C 1
ATOM 709 O O . ASN A 1 86 ? -32.51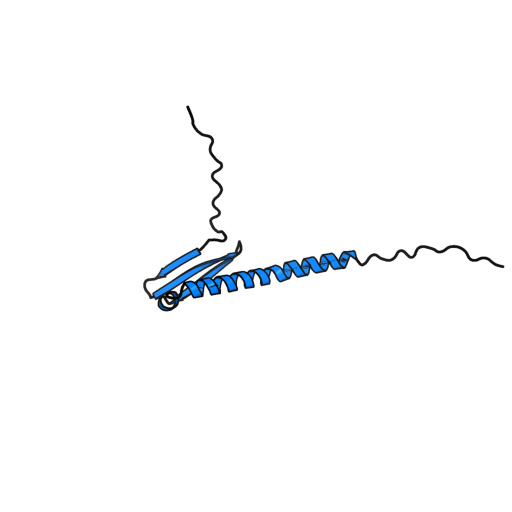6 3.101 28.318 1.00 55.16 86 ASN A O 1
ATOM 713 N N . ILE A 1 87 ? -31.365 4.801 27.424 1.00 56.38 87 ILE A N 1
ATOM 714 C CA . ILE A 1 87 ? -31.432 5.673 28.613 1.00 56.38 87 ILE A CA 1
ATOM 715 C C . ILE A 1 87 ? -32.669 6.590 28.621 1.00 56.38 87 ILE A C 1
ATOM 717 O O . ILE A 1 87 ? -32.945 7.230 29.632 1.00 56.38 87 ILE A O 1
ATOM 721 N N . THR A 1 88 ? -33.427 6.674 27.519 1.00 51.88 88 THR A N 1
ATOM 722 C CA . THR A 1 88 ? -34.583 7.589 27.396 1.00 51.88 88 THR A CA 1
ATOM 723 C C . THR A 1 88 ? -35.935 6.907 27.634 1.00 51.88 88 THR A C 1
ATOM 725 O O . THR A 1 88 ? -36.932 7.581 27.878 1.00 51.88 88 THR A O 1
ATOM 728 N N . SER A 1 89 ? -35.996 5.575 27.650 1.00 50.75 89 SER A N 1
ATOM 729 C CA . SER A 1 89 ? -37.196 4.820 28.031 1.00 50.75 89 SER A CA 1
ATOM 730 C C . SER A 1 89 ? -37.297 4.648 29.555 1.00 50.75 89 SER A C 1
ATOM 732 O O . SER A 1 89 ? -37.236 3.536 30.073 1.00 50.75 89 SER A O 1
ATOM 734 N N . SER A 1 90 ? -37.454 5.756 30.286 1.00 49.06 90 SER A N 1
ATOM 735 C CA . SER A 1 90 ? -37.942 5.710 31.673 1.00 49.06 90 SER A CA 1
ATOM 736 C C . SER A 1 90 ? -39.443 5.391 31.669 1.00 49.06 90 SER A C 1
ATOM 738 O O . SER A 1 90 ? -40.197 6.098 30.994 1.00 49.06 90 SER A O 1
ATOM 740 N N . PRO A 1 91 ? -39.924 4.378 32.416 1.00 50.12 91 PRO A N 1
ATOM 741 C CA . PRO A 1 91 ? -41.351 4.182 32.609 1.00 50.12 91 PRO A CA 1
ATOM 742 C C . PRO A 1 91 ? -41.867 5.346 33.456 1.00 50.12 91 PRO A C 1
ATOM 744 O O . PRO A 1 91 ? -41.425 5.566 34.584 1.00 50.12 91 PRO A O 1
ATOM 747 N N . HIS A 1 92 ? -42.776 6.130 32.888 1.00 45.59 92 HIS A N 1
ATOM 748 C CA . HIS A 1 92 ? -43.481 7.190 33.592 1.00 45.59 92 HIS A CA 1
ATOM 749 C C . HIS A 1 92 ? -44.172 6.588 34.825 1.00 45.59 92 HIS A C 1
ATOM 751 O O . HIS A 1 92 ? -45.130 5.828 34.707 1.00 45.59 92 HIS A O 1
ATOM 757 N N . LEU A 1 93 ? -43.686 6.934 36.020 1.00 48.47 93 LEU A N 1
ATOM 758 C CA . LEU A 1 93 ? -44.412 6.742 37.272 1.00 48.47 93 LEU A CA 1
ATOM 759 C C . LEU A 1 93 ? -45.703 7.556 37.176 1.00 48.47 93 LEU A C 1
ATOM 761 O O . LEU A 1 93 ? -45.659 8.788 37.130 1.00 48.47 93 LEU A O 1
ATOM 765 N N . GLN A 1 94 ? -46.844 6.880 37.096 1.00 44.59 94 GLN A N 1
ATOM 766 C CA . GLN A 1 94 ? -48.151 7.514 37.197 1.00 44.59 94 GLN A CA 1
ATOM 767 C C . GLN A 1 94 ? -48.363 7.854 38.673 1.00 44.59 94 GLN A C 1
ATOM 769 O O . GLN A 1 94 ? -48.785 7.024 39.475 1.00 44.59 94 GLN A O 1
ATOM 774 N N . ASN A 1 95 ? -47.939 9.061 39.044 1.00 42.03 95 ASN A N 1
ATOM 775 C CA . ASN A 1 95 ? -48.107 9.574 40.390 1.00 42.03 95 ASN A CA 1
ATOM 776 C C . ASN A 1 95 ? -49.597 9.858 40.625 1.00 42.03 95 ASN A C 1
ATOM 778 O O . ASN A 1 95 ? -50.262 10.525 39.832 1.00 42.03 95 ASN A O 1
ATOM 782 N N . SER A 1 96 ? -50.097 9.298 41.715 1.00 51.88 96 SER A N 1
ATOM 783 C CA . SER A 1 96 ? -51.438 9.444 42.264 1.00 51.88 96 SER A CA 1
ATOM 784 C C . SER A 1 96 ? -51.857 10.908 42.403 1.00 51.88 96 SER A C 1
ATOM 786 O O . SER A 1 96 ? -51.203 11.665 43.122 1.00 51.88 96 SER A O 1
ATOM 788 N N . HIS A 1 97 ? -52.993 11.278 41.803 1.00 45.62 97 HIS A N 1
ATOM 789 C CA . HIS A 1 97 ? -53.736 12.471 42.198 1.00 45.62 97 HIS A CA 1
ATOM 790 C C . HIS A 1 97 ? -54.891 12.091 43.121 1.00 45.62 97 HIS A C 1
ATOM 792 O O . HIS A 1 97 ? -55.770 11.298 42.789 1.00 45.62 97 HIS A O 1
ATOM 798 N N . THR A 1 98 ? -54.817 12.665 44.314 1.00 60.94 98 THR A N 1
ATOM 799 C CA . THR A 1 98 ? -55.789 12.628 45.392 1.00 60.94 98 THR A CA 1
ATOM 800 C C . THR A 1 98 ? -56.933 13.620 45.146 1.00 60.94 98 THR A C 1
ATOM 802 O O . THR A 1 98 ? -56.736 14.681 44.560 1.00 60.94 98 THR A O 1
ATOM 805 N N . ASN A 1 99 ? -58.092 13.267 45.713 1.00 53.19 99 ASN A N 1
ATOM 806 C CA . ASN A 1 99 ? -59.205 14.111 46.171 1.00 53.19 99 ASN A CA 1
ATOM 807 C C . ASN A 1 99 ? -60.137 14.775 45.137 1.00 53.19 99 ASN A C 1
ATOM 809 O O . ASN A 1 99 ? -59.813 15.784 44.520 1.00 53.19 99 ASN A O 1
ATOM 813 N N . GLY A 1 100 ? -61.386 14.296 45.119 1.00 41.84 100 GLY A N 1
ATOM 814 C CA . GLY A 1 100 ? -62.579 15.050 44.721 1.00 41.84 100 GLY A CA 1
ATOM 815 C C . GLY A 1 100 ? -63.717 14.778 45.727 1.00 41.84 100 GLY A C 1
ATOM 816 O O . GLY A 1 100 ? -63.874 13.619 46.115 1.00 41.84 100 GLY A O 1
ATOM 817 N N . PRO A 1 101 ? -64.454 15.797 46.217 1.00 69.38 101 PRO A N 1
ATOM 818 C CA . PRO A 1 101 ? -65.469 15.637 47.265 1.00 69.38 101 PRO A CA 1
ATOM 819 C C . PRO A 1 101 ? -66.867 15.292 46.707 1.00 69.38 101 PRO A C 1
ATOM 821 O O . PRO A 1 101 ? -67.070 15.331 45.497 1.00 69.38 101 PRO A O 1
ATOM 824 N N . THR A 1 102 ? -67.830 15.102 47.627 1.00 50.00 102 THR A N 1
ATOM 825 C CA . THR A 1 102 ? -69.315 15.095 47.467 1.00 50.00 102 THR A CA 1
ATOM 826 C C . THR A 1 102 ? -69.938 13.767 46.996 1.00 50.00 102 THR A C 1
ATOM 828 O O . THR A 1 102 ? -69.384 13.124 46.114 1.00 50.00 102 THR A O 1
ATOM 831 N N . SER A 1 103 ? -71.040 13.241 47.551 1.00 48.16 103 SER A N 1
ATOM 832 C CA . SER A 1 103 ? -72.088 13.732 48.470 1.00 48.16 103 SER A CA 1
ATOM 833 C C . SER A 1 103 ? -72.581 12.612 49.389 1.00 48.16 103 SER A C 1
ATOM 835 O O . SER A 1 103 ? -72.442 11.434 48.996 1.00 48.16 103 SER A O 1
#

Organism: Homarus americanus (NCBI:txid6706)

Sequence (103 aa):
MLSNFRKDEGMQVPFDKESSSIIKLNNATILYLREVGRYLALVCILREDNFDRQGLIDYNFLCFRNAIQEVFDVRTNQLQLQQLTNITSSPHLQNSHTNGPTS

InterPro domains:
  IPR006762 Gtr1/RagA G protein [PTHR11259] (11-79)